Protein AF-A0A1V3WL04-F1 (afdb_monomer_lite)

Organism: Mycobacterium kansasii (NCBI:txid1768)

Radius of gyration: 12.99 Å; chains: 1; bounding box: 40×30×23 Å

pLDDT: mean 72.57, std 12.26, range [46.38, 88.19]

Structure (mmCIF, N/CA/C/O backbone):
data_AF-A0A1V3WL04-F1
#
_entry.id   AF-A0A1V3WL04-F1
#
loop_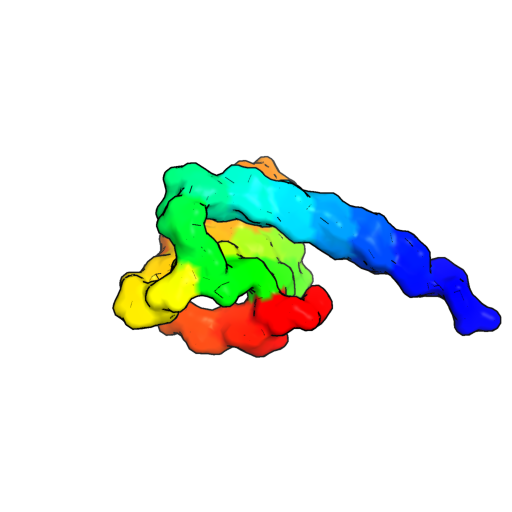
_atom_site.group_PDB
_atom_site.id
_atom_site.type_symbol
_atom_site.label_atom_id
_atom_site.label_alt_id
_atom_site.label_comp_id
_atom_site.label_asym_id
_atom_site.label_entity_id
_atom_site.label_seq_id
_atom_site.pdbx_PDB_ins_code
_atom_site.Cartn_x
_atom_site.Cartn_y
_atom_site.Cartn_z
_atom_site.occupancy
_atom_site.B_iso_or_equiv
_atom_site.auth_seq_id
_atom_site.auth_comp_id
_atom_site.auth_asym_id
_atom_site.auth_atom_id
_atom_site.pdbx_PDB_model_num
ATOM 1 N N . MET A 1 1 ? 30.538 -18.848 -4.937 1.00 46.38 1 MET A N 1
ATOM 2 C CA . MET A 1 1 ? 29.318 -18.402 -5.640 1.00 46.38 1 MET A CA 1
ATOM 3 C C . MET A 1 1 ? 28.449 -17.695 -4.611 1.00 46.38 1 MET A C 1
ATOM 5 O O . MET A 1 1 ? 27.615 -18.341 -3.996 1.00 46.38 1 MET A O 1
ATOM 9 N N . ALA A 1 2 ? 28.739 -16.425 -4.315 1.00 50.44 2 ALA A N 1
ATOM 10 C CA . ALA A 1 2 ? 28.074 -15.679 -3.239 1.00 50.44 2 ALA A CA 1
ATOM 11 C C . ALA A 1 2 ? 27.911 -14.189 -3.601 1.00 50.44 2 ALA A C 1
ATOM 13 O O . ALA A 1 2 ? 27.932 -13.329 -2.734 1.00 50.44 2 ALA A O 1
ATOM 14 N N . ASP A 1 3 ? 27.748 -13.884 -4.889 1.00 52.84 3 ASP A N 1
ATOM 15 C CA . ASP A 1 3 ? 27.845 -12.513 -5.417 1.00 52.84 3 ASP A CA 1
ATOM 16 C C . ASP A 1 3 ? 26.490 -11.911 -5.824 1.00 52.84 3 ASP A C 1
ATOM 18 O O . ASP A 1 3 ? 26.435 -10.840 -6.416 1.00 52.84 3 ASP A O 1
ATOM 22 N N . LYS A 1 4 ? 25.372 -12.587 -5.523 1.00 52.78 4 LYS A N 1
ATOM 23 C CA . LYS A 1 4 ? 24.018 -12.085 -5.834 1.00 52.78 4 LYS A CA 1
ATOM 24 C C . LYS A 1 4 ? 23.293 -11.426 -4.658 1.00 52.78 4 LYS A C 1
ATOM 26 O O . LYS A 1 4 ? 22.267 -10.798 -4.879 1.00 52.78 4 LYS A O 1
ATOM 31 N N . VAL A 1 5 ? 23.805 -11.547 -3.433 1.00 52.59 5 VAL A N 1
ATOM 32 C CA . VAL A 1 5 ? 23.103 -11.060 -2.228 1.00 52.59 5 VAL A CA 1
ATOM 33 C C . VAL A 1 5 ? 23.301 -9.554 -2.018 1.00 52.59 5 VAL A C 1
ATOM 35 O O . VAL A 1 5 ? 22.400 -8.883 -1.531 1.00 52.59 5 VAL A O 1
ATOM 38 N N . THR A 1 6 ? 24.438 -8.999 -2.445 1.00 51.16 6 THR A N 1
ATOM 39 C CA . THR A 1 6 ? 24.785 -7.593 -2.180 1.00 51.16 6 THR A CA 1
ATOM 40 C C . THR A 1 6 ? 23.985 -6.596 -3.022 1.00 51.16 6 THR A C 1
ATOM 42 O O . THR A 1 6 ? 23.701 -5.508 -2.544 1.00 51.16 6 THR A O 1
ATOM 45 N N . PHE A 1 7 ? 23.585 -6.952 -4.248 1.00 47.84 7 PHE A N 1
ATOM 46 C CA . PHE A 1 7 ? 22.795 -6.055 -5.106 1.00 47.84 7 PHE A CA 1
ATOM 47 C C . PHE A 1 7 ? 21.348 -5.928 -4.600 1.00 47.84 7 PHE A C 1
ATOM 49 O O . PHE A 1 7 ? 20.855 -4.827 -4.417 1.00 47.84 7 PHE A O 1
ATOM 56 N N . LEU A 1 8 ? 20.719 -7.056 -4.245 1.00 52.03 8 LEU A N 1
ATOM 57 C CA . LEU A 1 8 ? 19.347 -7.093 -3.720 1.00 52.03 8 LEU A CA 1
ATOM 58 C C . LEU A 1 8 ? 19.177 -6.331 -2.398 1.00 52.03 8 LEU A C 1
ATOM 60 O O . LEU A 1 8 ? 18.133 -5.727 -2.188 1.00 52.03 8 LEU A O 1
ATOM 64 N N . HIS A 1 9 ? 20.183 -6.352 -1.516 1.00 56.34 9 HIS A N 1
ATOM 65 C CA . HIS A 1 9 ? 20.111 -5.642 -0.233 1.00 56.34 9 HIS A CA 1
ATOM 66 C C . HIS A 1 9 ? 20.093 -4.118 -0.420 1.00 56.34 9 HIS A C 1
ATOM 68 O O . HIS A 1 9 ? 19.322 -3.431 0.241 1.00 56.34 9 HIS A O 1
ATOM 74 N N . LEU A 1 10 ? 20.896 -3.609 -1.362 1.00 54.25 10 LEU A N 1
ATOM 75 C CA . LEU A 1 10 ? 20.947 -2.183 -1.685 1.00 54.25 10 LEU A CA 1
ATOM 76 C C . LEU A 1 10 ? 19.620 -1.689 -2.283 1.00 54.25 10 LEU A C 1
ATOM 78 O O . LEU A 1 10 ? 19.104 -0.669 -1.831 1.00 54.25 10 LEU A O 1
ATOM 82 N N . ASP A 1 11 ? 19.041 -2.434 -3.231 1.00 63.31 11 ASP A N 1
ATOM 83 C CA . ASP A 1 11 ? 17.739 -2.099 -3.826 1.00 63.31 11 ASP A CA 1
ATOM 84 C C . ASP A 1 11 ? 16.583 -2.188 -2.811 1.00 63.31 11 ASP A C 1
ATOM 86 O O . ASP A 1 11 ? 15.662 -1.372 -2.856 1.00 63.31 11 ASP A O 1
ATOM 90 N N . GLN A 1 12 ? 16.618 -3.144 -1.871 1.00 56.12 12 GLN A N 1
ATOM 91 C CA . GLN A 1 12 ? 15.575 -3.268 -0.845 1.00 56.12 12 GLN A CA 1
ATOM 92 C C . GLN A 1 12 ? 15.583 -2.104 0.154 1.00 56.12 12 GLN A C 1
ATOM 94 O O . GLN A 1 12 ? 14.509 -1.617 0.504 1.00 56.12 12 GLN A O 1
ATOM 99 N N . GLU A 1 13 ? 16.753 -1.625 0.589 1.00 63.12 13 GLU A N 1
ATOM 100 C CA . GLU A 1 13 ? 16.846 -0.463 1.490 1.00 63.12 13 GLU A CA 1
ATOM 101 C C . GLU A 1 13 ? 16.308 0.809 0.820 1.00 63.12 13 GLU A C 1
ATOM 103 O O . GLU A 1 13 ? 15.526 1.551 1.412 1.00 63.12 13 GLU A O 1
ATOM 108 N N . GLN A 1 14 ? 16.647 1.021 -0.452 1.00 64.88 14 GLN A N 1
ATOM 109 C CA . GLN A 1 14 ? 16.180 2.175 -1.226 1.00 64.88 14 GLN A CA 1
ATOM 110 C C . GLN A 1 14 ? 14.678 2.104 -1.517 1.00 64.88 14 GLN A C 1
ATOM 112 O O . GLN A 1 14 ? 13.984 3.120 -1.441 1.00 64.88 14 GLN A O 1
ATOM 117 N N . ALA A 1 15 ? 14.159 0.910 -1.811 1.00 63.66 15 ALA A N 1
ATOM 118 C CA . ALA A 1 15 ? 12.728 0.689 -1.973 1.00 63.66 15 ALA A CA 1
ATOM 119 C C . ALA A 1 15 ? 11.970 0.917 -0.657 1.00 63.66 15 ALA A C 1
ATOM 121 O O . ALA A 1 15 ? 10.913 1.551 -0.669 1.00 63.66 15 ALA A O 1
ATOM 122 N N . ALA A 1 16 ? 12.509 0.456 0.476 1.00 62.56 16 ALA A N 1
ATOM 123 C CA . ALA A 1 16 ? 11.921 0.682 1.792 1.00 62.56 16 ALA A CA 1
ATOM 124 C C . ALA A 1 16 ? 11.865 2.178 2.129 1.00 62.56 16 ALA A C 1
ATOM 126 O O . ALA A 1 16 ? 10.799 2.671 2.490 1.00 62.56 16 ALA A O 1
ATOM 127 N N . GLU A 1 17 ? 12.961 2.913 1.921 1.00 65.56 17 GLU A N 1
ATOM 128 C CA . GLU A 1 17 ? 13.047 4.349 2.207 1.00 65.56 17 GLU A CA 1
ATOM 129 C C . GLU A 1 17 ? 12.112 5.172 1.303 1.00 65.56 17 GLU A C 1
ATOM 131 O O . GLU A 1 17 ? 11.330 5.992 1.788 1.00 65.56 17 GLU A O 1
ATOM 136 N N . ALA A 1 18 ? 12.102 4.901 -0.008 1.00 65.44 18 ALA A N 1
ATOM 137 C CA . ALA A 1 18 ? 11.189 5.557 -0.948 1.00 65.44 18 ALA A CA 1
ATOM 138 C C . ALA A 1 18 ? 9.717 5.295 -0.596 1.00 65.44 18 ALA A C 1
ATOM 140 O O . ALA A 1 18 ? 8.865 6.182 -0.712 1.00 65.44 18 ALA A O 1
ATOM 141 N N . THR A 1 19 ? 9.422 4.086 -0.125 1.00 63.31 19 THR A N 1
ATOM 142 C CA . THR A 1 19 ? 8.071 3.712 0.279 1.00 63.31 19 THR A CA 1
ATOM 143 C C . THR A 1 19 ? 7.669 4.372 1.589 1.00 63.31 19 THR A C 1
ATOM 145 O O . THR A 1 19 ? 6.546 4.859 1.699 1.00 63.31 19 THR A O 1
ATOM 148 N N . GLU A 1 20 ? 8.561 4.423 2.575 1.00 62.38 20 GLU A N 1
ATOM 149 C CA . GLU A 1 20 ? 8.293 5.053 3.866 1.00 62.38 20 GLU A CA 1
ATOM 150 C C . GLU A 1 20 ? 7.997 6.552 3.687 1.00 62.38 20 GLU A C 1
ATOM 152 O O . GLU A 1 20 ? 6.992 7.050 4.202 1.00 62.38 20 GLU A O 1
ATOM 157 N N . ILE A 1 21 ? 8.771 7.235 2.831 1.00 62.53 21 ILE A N 1
ATOM 158 C CA . ILE A 1 21 ? 8.553 8.641 2.447 1.00 62.53 21 ILE A CA 1
ATOM 159 C C . ILE A 1 21 ? 7.191 8.834 1.764 1.00 62.53 21 ILE A C 1
ATOM 161 O O . ILE A 1 21 ? 6.469 9.787 2.067 1.00 62.53 21 ILE A O 1
ATOM 165 N N . ALA A 1 22 ? 6.816 7.943 0.842 1.00 61.56 22 ALA A N 1
ATOM 166 C CA . ALA A 1 22 ? 5.536 8.028 0.140 1.00 61.56 22 ALA A CA 1
ATOM 167 C C . ALA A 1 22 ? 4.337 7.710 1.052 1.00 61.56 22 ALA A C 1
ATOM 169 O O . ALA A 1 22 ? 3.241 8.234 0.846 1.00 61.56 22 ALA A O 1
ATOM 170 N N . ALA A 1 23 ? 4.538 6.875 2.069 1.00 60.72 23 ALA A N 1
ATOM 171 C CA . ALA A 1 23 ? 3.501 6.380 2.961 1.00 60.72 23 ALA A CA 1
ATOM 172 C C . ALA A 1 23 ? 3.136 7.327 4.114 1.00 60.72 23 ALA A C 1
ATOM 174 O O . ALA A 1 23 ? 1.957 7.466 4.465 1.00 60.72 23 ALA A O 1
ATOM 175 N N . GLN A 1 24 ? 4.142 7.979 4.706 1.00 61.81 24 GLN A N 1
ATOM 176 C CA . GLN A 1 24 ? 3.982 8.912 5.824 1.00 61.81 24 GLN A CA 1
ATOM 177 C C . GLN A 1 24 ? 2.865 9.955 5.622 1.00 61.81 24 GLN A C 1
ATOM 179 O O . GLN A 1 24 ? 2.034 10.097 6.524 1.00 61.81 24 GLN A O 1
ATOM 184 N N . PRO A 1 25 ? 2.764 10.665 4.477 1.00 58.88 25 PRO A N 1
ATOM 185 C CA . PRO A 1 25 ? 1.769 11.724 4.315 1.00 58.88 25 PRO A CA 1
ATOM 186 C C . PRO A 1 25 ? 0.320 11.234 4.210 1.00 58.88 25 PRO A C 1
ATOM 188 O O . PRO A 1 25 ? -0.587 12.056 4.331 1.00 58.88 25 PRO A O 1
ATOM 191 N N . ALA A 1 26 ? 0.069 9.944 3.972 1.00 61.12 26 ALA A N 1
ATOM 192 C CA . ALA A 1 26 ? -1.275 9.489 3.618 1.00 61.12 26 ALA A CA 1
ATOM 193 C C . ALA A 1 26 ? -1.849 8.351 4.474 1.00 61.12 26 ALA A C 1
ATOM 195 O O . ALA A 1 26 ? -3.064 8.160 4.442 1.00 61.12 26 ALA A O 1
ATOM 196 N N . PHE A 1 27 ? -1.054 7.721 5.345 1.00 64.19 27 PHE A N 1
ATOM 197 C CA . PHE A 1 27 ? -1.588 6.911 6.455 1.00 64.19 27 PHE A CA 1
ATOM 198 C C . PHE A 1 27 ? -1.213 7.409 7.851 1.00 64.19 27 PHE A C 1
ATOM 200 O O . PHE A 1 27 ? -1.896 7.063 8.816 1.00 64.19 27 PHE A O 1
ATOM 207 N N . GLY A 1 28 ? -0.163 8.224 7.982 1.00 65.56 28 GLY A N 1
ATOM 208 C CA . GLY A 1 28 ? 0.420 8.588 9.274 1.00 65.56 28 GLY A CA 1
ATOM 209 C C . GLY A 1 28 ? 1.179 7.421 9.914 1.00 65.56 28 GLY A C 1
ATOM 210 O O . GLY A 1 28 ? 2.387 7.518 10.093 1.00 65.56 28 GLY A O 1
ATOM 211 N N . GLU A 1 29 ? 0.487 6.314 10.204 1.00 67.44 29 GLU A N 1
ATOM 212 C CA . GLU A 1 29 ? 1.059 5.076 10.750 1.00 67.44 29 GLU A CA 1
ATOM 213 C C . GLU A 1 29 ? 0.754 3.885 9.825 1.00 67.44 29 GLU A C 1
ATOM 215 O O . GLU A 1 29 ? -0.405 3.547 9.550 1.00 67.44 29 GLU A O 1
ATOM 220 N N . THR A 1 30 ? 1.810 3.258 9.312 1.00 72.00 30 THR A N 1
ATOM 221 C CA . THR A 1 30 ? 1.727 2.129 8.384 1.00 72.00 30 THR A CA 1
ATOM 222 C C . THR A 1 30 ? 1.834 0.809 9.141 1.00 72.00 30 THR A C 1
ATOM 2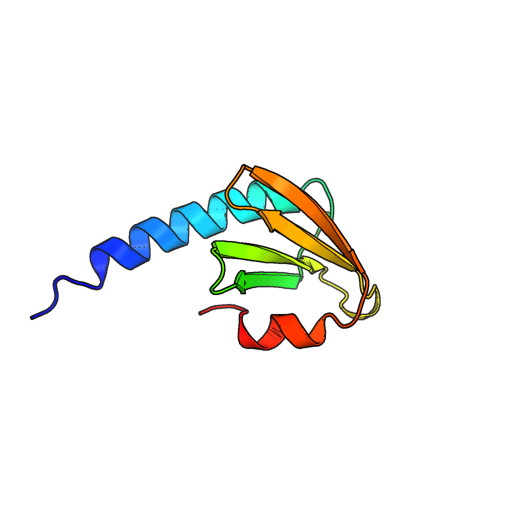24 O O . THR A 1 30 ? 2.596 0.670 10.091 1.00 72.00 30 THR A O 1
ATOM 227 N N . GLY A 1 31 ? 1.037 -0.175 8.731 1.00 74.00 31 GLY A N 1
ATOM 228 C CA . GLY A 1 31 ? 1.043 -1.528 9.297 1.00 74.00 31 GLY A CA 1
ATOM 229 C C . GLY A 1 31 ? 2.027 -2.462 8.606 1.00 74.00 31 GLY A C 1
ATOM 230 O O . GLY A 1 31 ? 2.310 -3.546 9.108 1.00 74.00 31 GLY A O 1
ATOM 231 N N . GLY A 1 32 ? 2.529 -2.053 7.443 1.00 79.25 32 GLY A N 1
ATOM 232 C CA . GLY A 1 32 ? 3.493 -2.809 6.668 1.00 79.25 32 GLY A CA 1
ATOM 233 C C . GLY A 1 32 ? 3.584 -2.315 5.232 1.00 79.25 32 GLY A C 1
ATOM 234 O O . GLY A 1 32 ? 2.712 -1.598 4.733 1.00 79.25 32 GLY A O 1
ATOM 235 N N . ILE A 1 33 ? 4.666 -2.723 4.582 1.00 80.69 33 ILE A N 1
ATOM 236 C CA . ILE A 1 33 ? 4.975 -2.421 3.190 1.00 80.69 33 ILE A CA 1
ATOM 237 C C . ILE A 1 33 ? 5.008 -3.740 2.420 1.00 80.69 33 ILE A C 1
ATOM 239 O O . ILE A 1 33 ? 5.720 -4.669 2.804 1.00 80.69 33 ILE A O 1
ATOM 243 N N . ALA A 1 34 ? 4.214 -3.818 1.357 1.00 84.00 34 ALA A N 1
ATOM 244 C CA . ALA A 1 34 ? 4.119 -4.958 0.463 1.00 84.00 34 ALA A CA 1
ATOM 245 C C . ALA A 1 34 ? 4.712 -4.597 -0.903 1.00 84.00 34 ALA A C 1
ATOM 247 O O . ALA A 1 34 ? 4.161 -3.761 -1.617 1.00 84.00 34 ALA A O 1
ATOM 248 N N . ASN A 1 35 ? 5.815 -5.244 -1.275 1.00 83.12 35 ASN A N 1
ATOM 249 C CA . ASN A 1 35 ? 6.444 -5.049 -2.581 1.00 83.12 35 ASN A CA 1
ATOM 250 C C . ASN A 1 35 ? 5.813 -6.010 -3.590 1.00 83.12 35 ASN A C 1
ATOM 252 O O . ASN A 1 35 ? 5.937 -7.232 -3.469 1.00 83.12 35 ASN A O 1
ATOM 256 N N . LEU A 1 36 ? 5.104 -5.466 -4.573 1.00 82.00 36 LEU A N 1
ATOM 257 C CA . LEU A 1 36 ? 4.433 -6.261 -5.590 1.00 82.00 36 LEU A CA 1
ATOM 258 C C . LEU A 1 36 ? 5.414 -6.617 -6.721 1.00 82.00 36 LEU A C 1
ATOM 260 O O . LEU A 1 36 ? 6.330 -5.856 -7.037 1.00 82.00 36 LEU A O 1
ATOM 264 N N . PRO A 1 37 ? 5.229 -7.777 -7.377 1.00 77.94 37 PRO A N 1
ATOM 265 C CA . PRO A 1 37 ? 6.110 -8.230 -8.455 1.00 77.94 37 PRO A CA 1
ATOM 266 C C . PRO A 1 37 ? 6.016 -7.378 -9.730 1.00 77.94 37 PRO A C 1
ATOM 268 O O . PRO A 1 37 ? 6.835 -7.542 -10.630 1.00 77.94 37 PRO A O 1
ATOM 271 N N . ASP A 1 38 ? 5.025 -6.490 -9.826 1.00 79.38 38 ASP A N 1
ATOM 272 C CA . ASP A 1 38 ? 4.901 -5.503 -10.901 1.00 79.38 38 ASP A CA 1
ATOM 273 C C . ASP A 1 38 ? 5.788 -4.259 -10.685 1.00 79.38 38 ASP A C 1
ATOM 275 O O . ASP A 1 38 ? 5.839 -3.388 -11.553 1.00 79.38 38 ASP A O 1
ATOM 279 N N . GLY A 1 39 ? 6.513 -4.191 -9.561 1.00 77.06 39 GLY A N 1
ATOM 280 C CA . GLY A 1 39 ? 7.356 -3.057 -9.182 1.00 77.06 39 GLY A CA 1
ATOM 281 C C . GLY A 1 39 ? 6.595 -1.931 -8.485 1.00 77.06 39 GLY A C 1
ATOM 282 O O . GLY A 1 39 ? 7.182 -0.885 -8.220 1.00 77.06 39 GLY A O 1
ATOM 283 N N . THR A 1 40 ? 5.306 -2.119 -8.197 1.00 84.44 40 THR A N 1
ATOM 284 C CA . THR A 1 40 ? 4.546 -1.207 -7.344 1.00 84.44 40 THR A CA 1
ATOM 285 C C . THR A 1 40 ? 4.712 -1.585 -5.877 1.00 84.44 40 THR A C 1
ATOM 287 O O . THR A 1 40 ? 4.955 -2.742 -5.525 1.00 84.44 40 THR A O 1
ATOM 290 N N . THR A 1 41 ? 4.545 -0.602 -5.001 1.00 83.56 41 THR A N 1
ATOM 291 C CA . THR A 1 41 ? 4.597 -0.829 -3.563 1.00 83.56 41 THR A CA 1
ATOM 292 C C . THR A 1 41 ? 3.259 -0.510 -2.927 1.00 83.56 41 THR A C 1
ATOM 294 O O . THR A 1 41 ? 2.765 0.616 -2.998 1.00 83.56 41 THR A O 1
ATOM 297 N N . ALA A 1 42 ? 2.667 -1.509 -2.281 1.00 84.88 42 ALA A N 1
ATOM 298 C CA . ALA A 1 42 ? 1.451 -1.371 -1.508 1.00 84.88 42 ALA A CA 1
ATOM 299 C C . ALA A 1 42 ? 1.779 -1.054 -0.050 1.00 84.88 42 ALA A C 1
ATOM 301 O O . ALA A 1 42 ? 2.309 -1.872 0.699 1.00 84.88 42 ALA A O 1
ATOM 302 N N . VAL A 1 43 ? 1.411 0.143 0.373 1.00 83.44 43 VAL A N 1
ATOM 303 C CA . VAL A 1 43 ? 1.469 0.572 1.760 1.00 83.44 43 VAL A CA 1
ATOM 304 C C . VAL A 1 43 ? 0.151 0.214 2.423 1.00 83.44 43 VAL A C 1
ATOM 306 O O . VAL A 1 43 ? -0.917 0.699 2.032 1.00 83.44 43 VAL A O 1
ATOM 309 N N . LEU A 1 44 ? 0.239 -0.623 3.448 1.00 85.44 44 LEU A N 1
ATOM 310 C CA . LEU A 1 44 ? -0.904 -1.041 4.239 1.00 85.44 44 LEU A CA 1
ATOM 311 C C . LEU A 1 44 ? -1.018 -0.154 5.487 1.00 85.44 44 LEU A C 1
ATOM 313 O O . LEU A 1 44 ? -0.007 0.116 6.143 1.00 85.44 44 LEU A O 1
ATOM 317 N N . PRO A 1 45 ? -2.227 0.294 5.858 1.00 82.00 45 PRO A N 1
ATOM 318 C CA . PRO A 1 45 ? -2.450 0.989 7.118 1.00 82.00 45 PRO A CA 1
ATOM 319 C C . PRO A 1 45 ? -2.233 0.038 8.296 1.00 82.00 45 PRO A C 1
ATOM 321 O O . PRO A 1 45 ? -2.439 -1.171 8.179 1.00 82.00 45 PRO A O 1
ATOM 324 N N . ALA A 1 46 ? -1.918 0.590 9.470 1.00 81.56 46 ALA A N 1
ATOM 325 C CA . ALA A 1 46 ? -1.864 -0.186 10.716 1.00 81.56 46 ALA A CA 1
ATOM 326 C C . ALA A 1 46 ? -3.188 -0.917 11.014 1.00 81.56 46 ALA A C 1
ATOM 328 O O . ALA A 1 46 ? -3.211 -1.964 11.660 1.00 81.56 46 ALA A O 1
ATOM 329 N N . ARG A 1 47 ? -4.307 -0.381 10.511 1.00 80.88 47 ARG A N 1
ATOM 330 C CA . ARG A 1 47 ? -5.644 -0.962 10.650 1.00 80.88 47 ARG A CA 1
ATOM 331 C C . ARG A 1 47 ? -6.161 -1.452 9.305 1.00 80.88 47 ARG A C 1
ATOM 333 O O . ARG A 1 47 ? -6.757 -0.686 8.552 1.00 80.88 47 ARG A O 1
ATOM 340 N N . LEU A 1 48 ? -5.999 -2.747 9.045 1.00 78.44 48 LEU A N 1
ATOM 341 C CA . LEU A 1 48 ? -6.498 -3.384 7.821 1.00 78.44 48 LEU A CA 1
ATOM 342 C C . LEU A 1 48 ? -8.030 -3.292 7.672 1.00 78.44 48 LEU A C 1
ATOM 344 O O . LEU A 1 48 ? -8.535 -3.297 6.552 1.00 78.44 48 LEU A O 1
ATOM 348 N N . ASP A 1 49 ? -8.766 -3.112 8.777 1.00 78.06 49 ASP A N 1
ATOM 349 C CA . ASP A 1 49 ? -10.222 -2.887 8.784 1.00 78.06 49 ASP A CA 1
ATOM 350 C C . ASP A 1 49 ? -10.655 -1.644 7.993 1.00 78.06 49 ASP A C 1
ATOM 352 O O . ASP A 1 49 ? -11.822 -1.509 7.629 1.00 78.06 49 ASP A O 1
ATOM 356 N N . GLN A 1 50 ? -9.733 -0.711 7.737 1.00 78.50 50 GLN A N 1
ATOM 357 C CA . GLN A 1 50 ? -10.022 0.468 6.927 1.00 78.50 50 GLN A CA 1
ATOM 358 C C . GLN A 1 50 ? -10.293 0.102 5.465 1.00 78.50 50 GLN A C 1
ATOM 360 O O . GLN A 1 50 ? -10.970 0.864 4.779 1.00 78.50 50 GLN A O 1
ATOM 365 N N . GLY A 1 51 ? -9.784 -1.040 4.983 1.00 82.81 51 GLY A N 1
ATOM 366 C CA . GLY A 1 51 ? -9.973 -1.472 3.597 1.00 82.81 51 GLY A CA 1
ATOM 367 C C . GLY A 1 51 ? -9.363 -0.507 2.577 1.00 82.81 51 GLY A C 1
ATOM 368 O O . GLY A 1 51 ? -9.823 -0.439 1.440 1.00 82.81 51 GLY A O 1
ATOM 369 N N . VAL A 1 52 ? -8.384 0.301 2.990 1.00 83.81 52 VAL A N 1
ATOM 370 C CA . VAL A 1 52 ? -7.727 1.323 2.170 1.00 83.81 52 VAL A CA 1
ATOM 371 C C . VAL A 1 52 ? -6.225 1.077 2.220 1.00 83.81 52 VAL A C 1
ATOM 373 O O . VAL A 1 52 ? -5.671 1.009 3.305 1.00 83.81 52 VAL A O 1
ATOM 376 N N . ALA A 1 53 ? -5.573 0.965 1.070 1.00 85.19 53 ALA A N 1
ATOM 377 C CA . ALA A 1 53 ? -4.119 0.911 0.928 1.00 85.19 53 ALA A CA 1
ATOM 378 C C . ALA A 1 53 ? -3.668 2.007 -0.037 1.00 85.19 53 ALA A C 1
ATOM 380 O O . ALA A 1 53 ? -4.466 2.543 -0.805 1.00 85.19 53 ALA A O 1
ATOM 381 N N . MET A 1 54 ? -2.394 2.361 -0.001 1.00 84.50 54 MET A N 1
ATOM 382 C CA . MET A 1 54 ? -1.807 3.206 -1.032 1.00 84.50 54 MET A CA 1
ATOM 383 C C . MET A 1 54 ? -0.925 2.356 -1.904 1.00 84.50 54 MET A C 1
ATOM 385 O O . MET A 1 54 ? -0.142 1.561 -1.404 1.00 84.50 54 MET A O 1
ATOM 389 N N . ILE A 1 55 ? -1.043 2.564 -3.200 1.00 84.88 55 ILE A N 1
ATOM 390 C CA . ILE A 1 55 ? -0.192 1.950 -4.196 1.00 84.88 55 ILE A CA 1
ATOM 391 C C . ILE A 1 55 ? 0.709 3.050 -4.730 1.00 84.88 55 ILE A C 1
ATOM 393 O O . ILE A 1 55 ? 0.236 4.025 -5.326 1.00 84.88 55 ILE A O 1
ATOM 397 N N . VAL A 1 56 ? 1.997 2.888 -4.469 1.00 81.00 56 VAL A N 1
ATOM 398 C CA . VAL A 1 56 ? 3.069 3.705 -5.016 1.00 81.00 56 VAL A CA 1
ATOM 399 C C . VAL A 1 56 ? 3.533 3.023 -6.289 1.00 81.00 56 VAL A C 1
ATOM 401 O O . VAL A 1 56 ? 3.944 1.864 -6.278 1.00 81.00 56 VAL A O 1
ATOM 404 N N . HIS A 1 57 ? 3.416 3.729 -7.400 1.00 82.00 57 HIS A N 1
ATOM 405 C CA . HIS A 1 57 ? 3.869 3.250 -8.694 1.00 82.00 57 HIS A CA 1
ATOM 406 C C . HIS A 1 57 ? 5.357 3.565 -8.882 1.00 82.00 57 HIS A C 1
ATOM 408 O O . HIS A 1 57 ? 5.859 4.541 -8.316 1.00 82.00 57 HIS A O 1
ATOM 414 N N . PRO A 1 58 ? 6.075 2.794 -9.715 1.00 74.12 58 PRO A N 1
ATOM 415 C CA . PRO A 1 58 ? 7.493 3.030 -9.990 1.00 74.12 58 PRO A CA 1
ATOM 416 C C . PRO A 1 58 ? 7.765 4.354 -10.727 1.00 74.12 58 PRO A C 1
ATOM 418 O O . PRO A 1 58 ? 8.905 4.808 -10.769 1.00 74.12 58 PRO A O 1
ATOM 421 N N . ASP A 1 59 ? 6.739 4.997 -11.295 1.00 75.38 59 ASP A N 1
ATOM 422 C CA . ASP A 1 59 ? 6.828 6.350 -11.863 1.00 75.38 59 ASP A CA 1
ATOM 423 C C . ASP A 1 59 ? 6.764 7.463 -10.794 1.00 75.38 59 ASP A C 1
ATOM 425 O O . ASP A 1 59 ? 6.837 8.647 -11.128 1.00 75.38 59 ASP A O 1
ATOM 429 N N . GLY A 1 60 ? 6.633 7.096 -9.514 1.00 71.19 60 GLY A N 1
ATOM 430 C CA . GLY A 1 60 ? 6.498 8.011 -8.382 1.00 71.19 60 GLY A CA 1
ATOM 431 C C . GLY A 1 60 ? 5.073 8.518 -8.161 1.00 71.19 60 GLY A C 1
ATOM 432 O O . GLY A 1 60 ? 4.846 9.332 -7.262 1.00 71.19 60 GLY A O 1
ATOM 433 N N . SER A 1 61 ? 4.099 8.064 -8.956 1.00 77.81 61 SER A N 1
ATOM 434 C CA . SER A 1 61 ? 2.697 8.401 -8.737 1.00 77.81 61 SER A CA 1
ATOM 435 C C . SER A 1 61 ? 2.105 7.579 -7.592 1.00 77.81 61 SER A C 1
ATOM 437 O O . SER A 1 61 ? 2.464 6.428 -7.346 1.00 77.81 61 SER A O 1
ATOM 439 N N . VAL A 1 62 ? 1.178 8.193 -6.861 1.00 78.62 62 VAL A N 1
ATOM 440 C CA . VAL A 1 62 ? 0.550 7.584 -5.691 1.00 78.6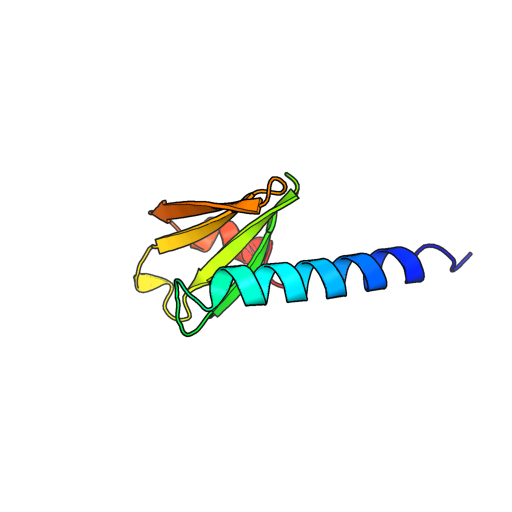2 62 VAL A CA 1
ATOM 441 C C . VAL A 1 62 ? -0.943 7.478 -5.927 1.00 78.62 62 VAL A C 1
ATOM 443 O O . VAL A 1 62 ? -1.615 8.462 -6.241 1.00 78.62 62 VAL A O 1
ATOM 446 N N . THR A 1 63 ? -1.475 6.275 -5.752 1.00 84.06 63 THR A N 1
ATOM 447 C CA . THR A 1 63 ? -2.902 5.991 -5.905 1.00 84.06 63 THR A CA 1
ATOM 448 C C . THR A 1 63 ? -3.456 5.348 -4.644 1.00 84.06 63 THR A C 1
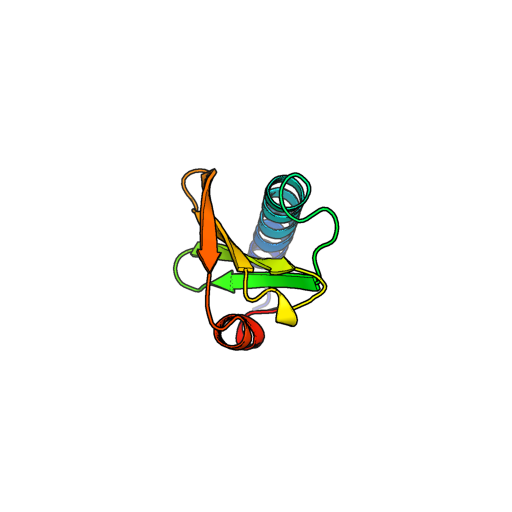ATOM 450 O O . THR A 1 63 ? -2.759 4.631 -3.936 1.00 84.06 63 THR A O 1
ATOM 453 N N . VAL A 1 64 ? -4.722 5.622 -4.333 1.00 83.94 64 VAL A N 1
ATOM 454 C CA . VAL A 1 64 ? -5.396 5.019 -3.181 1.00 83.94 64 VAL A CA 1
ATOM 455 C C . VAL A 1 64 ? -6.181 3.810 -3.663 1.00 83.94 64 VAL A C 1
ATOM 457 O O . VAL A 1 64 ? -7.146 3.943 -4.416 1.00 83.94 64 VAL A O 1
ATOM 460 N N . PHE A 1 65 ? -5.778 2.634 -3.206 1.00 85.81 65 PHE A N 1
ATOM 461 C CA . PHE A 1 65 ? -6.519 1.400 -3.378 1.00 85.81 65 PHE A CA 1
ATOM 462 C C . PHE A 1 65 ? -7.566 1.262 -2.273 1.00 85.81 65 PHE A C 1
ATOM 464 O O . PHE A 1 65 ? -7.297 1.528 -1.104 1.00 85.81 65 PHE A O 1
ATOM 471 N N . LYS A 1 66 ? -8.774 0.831 -2.635 1.00 88.19 66 LYS A N 1
ATOM 472 C CA . LYS A 1 66 ? -9.841 0.525 -1.679 1.00 88.19 66 LYS A CA 1
ATOM 473 C C . LYS A 1 66 ? -10.398 -0.853 -1.983 1.00 88.19 66 LYS A C 1
ATOM 475 O O . LYS A 1 66 ? -10.873 -1.083 -3.093 1.00 88.19 66 LYS A O 1
ATOM 480 N N . GLY A 1 67 ? -10.351 -1.751 -1.012 1.00 87.00 67 GLY A N 1
ATOM 481 C CA . GLY A 1 67 ? -10.780 -3.129 -1.185 1.00 87.00 67 GLY A CA 1
ATOM 482 C C . GLY A 1 67 ? -10.168 -4.060 -0.153 1.00 87.00 67 GLY A C 1
ATOM 483 O O . GLY A 1 67 ? -9.784 -3.644 0.939 1.00 87.00 67 GLY A O 1
ATOM 484 N N . ASP A 1 68 ? -10.090 -5.336 -0.518 1.00 87.19 68 ASP A N 1
ATOM 485 C CA . ASP A 1 68 ? -9.534 -6.361 0.353 1.00 87.19 68 ASP A CA 1
ATOM 486 C C . ASP A 1 68 ? -8.017 -6.202 0.476 1.00 87.19 68 ASP A C 1
ATOM 488 O O . ASP A 1 68 ? -7.276 -6.410 -0.483 1.00 87.19 68 ASP A O 1
ATOM 492 N N . LEU A 1 69 ? -7.551 -5.821 1.661 1.00 85.81 69 LEU A N 1
ATOM 493 C CA . LEU A 1 69 ? -6.130 -5.646 1.936 1.00 85.81 69 LEU A CA 1
ATOM 494 C C . LEU A 1 69 ? -5.403 -6.972 2.169 1.00 85.81 69 LEU A C 1
ATOM 496 O O . LEU A 1 69 ? -4.175 -7.013 2.092 1.00 85.81 69 LEU A O 1
ATOM 500 N N . ALA A 1 70 ? -6.142 -8.065 2.395 1.00 85.25 70 ALA A N 1
ATOM 501 C CA . ALA A 1 70 ? -5.562 -9.386 2.596 1.00 85.25 70 ALA A CA 1
ATOM 502 C C . ALA A 1 70 ? -4.733 -9.847 1.386 1.00 85.25 70 ALA A C 1
ATOM 504 O O . ALA A 1 70 ? -3.769 -10.592 1.556 1.00 85.25 70 ALA A O 1
ATOM 505 N N . GLN A 1 71 ? -5.050 -9.353 0.181 1.00 85.06 71 GLN A N 1
ATOM 506 C CA . GLN A 1 71 ? -4.313 -9.666 -1.048 1.00 85.06 71 GLN A CA 1
ATOM 507 C C . GLN A 1 71 ? -2.846 -9.210 -1.021 1.00 85.06 71 GLN A C 1
ATOM 509 O O . GLN A 1 71 ? -2.025 -9.769 -1.740 1.00 85.06 71 GLN A O 1
ATOM 514 N N . PHE A 1 72 ? -2.510 -8.219 -0.189 1.00 84.94 72 PHE A N 1
ATOM 515 C CA . PHE A 1 72 ? -1.153 -7.683 -0.075 1.00 84.94 72 PHE A CA 1
ATOM 516 C C . PHE A 1 72 ? -0.334 -8.361 1.032 1.00 84.94 72 PHE A C 1
ATOM 518 O O . PHE A 1 72 ? 0.890 -8.271 1.026 1.00 84.94 72 PHE A O 1
ATOM 525 N N . LEU A 1 73 ? -0.979 -9.086 1.956 1.00 83.88 73 LEU A N 1
ATOM 526 C CA . LEU A 1 73 ? -0.301 -9.779 3.060 1.00 83.88 73 LEU A CA 1
ATOM 527 C C . LEU A 1 73 ? 0.791 -10.766 2.610 1.00 83.88 73 LEU A C 1
ATOM 529 O O . LEU A 1 73 ? 1.831 -10.797 3.263 1.00 83.88 73 LEU A O 1
ATOM 533 N N . PRO A 1 74 ? 0.631 -11.539 1.513 1.00 85.62 74 PRO A N 1
ATOM 534 C CA . PRO A 1 74 ? 1.682 -12.440 1.032 1.00 85.62 74 PRO A CA 1
ATOM 535 C C . PRO A 1 74 ? 2.968 -11.733 0.580 1.00 85.62 74 PRO A C 1
ATOM 537 O O . PRO A 1 74 ? 3.995 -12.387 0.416 1.00 85.62 74 PRO A O 1
ATOM 540 N N . TYR A 1 75 ? 2.902 -10.421 0.350 1.00 81.50 75 TYR A N 1
ATOM 541 C CA . TYR A 1 75 ? 3.993 -9.598 -0.170 1.00 81.50 75 TYR A CA 1
ATOM 542 C C . TYR A 1 75 ? 4.653 -8.734 0.917 1.00 81.50 75 TYR A C 1
ATOM 544 O O . TYR A 1 75 ? 5.588 -7.991 0.625 1.00 81.50 75 TYR A O 1
ATOM 552 N N . LEU A 1 76 ? 4.178 -8.821 2.166 1.00 77.69 76 LEU A N 1
ATOM 553 C CA . LEU A 1 76 ? 4.792 -8.155 3.312 1.00 77.69 76 LEU A CA 1
ATOM 554 C C . LEU A 1 76 ? 6.120 -8.832 3.683 1.00 77.69 76 LEU A C 1
ATOM 556 O O . LEU A 1 76 ? 6.133 -10.006 4.051 1.00 77.69 76 LEU A O 1
ATOM 560 N N . GLY A 1 77 ? 7.219 -8.073 3.657 1.00 64.12 77 GLY A N 1
ATOM 561 C CA . GLY A 1 77 ? 8.507 -8.499 4.225 1.00 64.12 77 GLY A CA 1
ATOM 562 C C . GLY A 1 77 ? 9.271 -9.581 3.449 1.00 64.12 77 GLY A C 1
ATOM 563 O O . GLY A 1 77 ? 9.987 -10.358 4.081 1.00 64.12 77 GLY A O 1
ATOM 564 N N . ASN A 1 78 ? 9.118 -9.646 2.120 1.00 47.41 78 ASN A N 1
ATOM 565 C CA . ASN A 1 78 ? 9.955 -10.473 1.231 1.00 47.41 78 ASN A CA 1
ATOM 566 C C . ASN A 1 78 ? 11.084 -9.644 0.604 1.00 47.41 78 ASN A C 1
ATOM 568 O O . ASN A 1 78 ? 10.781 -8.523 0.135 1.00 47.41 78 ASN A O 1
#

Secondary structure (DSSP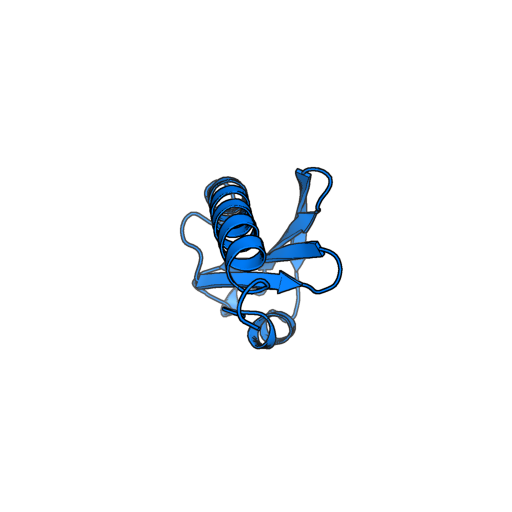, 8-state):
---SHHHHHHHHHHHHHHHHHHHHHHHSSEEEEEE-TTS-EEEEES-GGG-EEEEE-TTS-EEEEES-GGGGGGGBT-

Foldseek 3Di:
DPPPPVVVVVVVVVVVVLVVVVQCVPQVAFCFWFQDPQRWIWTHHVDQVQQWIWIQHPVRDIDIGGHRPVVRVVRGPD

Sequence (78 aa):
MADKVTFLHLDQEQAAEATEIAAQPAFGETGGIANLPDGTTAVL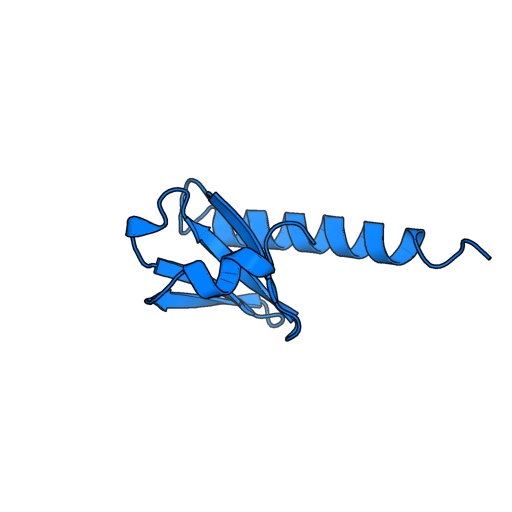PARLDQGVAMIVHPDGSVTVFKGDLAQFLPYLGN